Protein AF-A0A527FU67-F1 (afdb_monomer_lite)

Structure (mmCIF, N/CA/C/O backbone):
data_AF-A0A527FU67-F1
#
_entry.id   AF-A0A527FU67-F1
#
loop_
_atom_site.group_PDB
_atom_site.id
_atom_site.type_symbol
_atom_site.label_atom_id
_atom_site.label_alt_id
_atom_site.label_comp_id
_atom_site.label_asym_id
_atom_site.label_entity_id
_atom_site.label_seq_id
_atom_site.pdbx_PDB_ins_code
_atom_site.Cartn_x
_atom_site.Cartn_y
_atom_site.Cartn_z
_atom_site.occupancy
_atom_site.B_iso_or_equiv
_atom_site.auth_seq_id
_atom_site.auth_comp_id
_atom_site.auth_asym_id
_atom_site.auth_atom_id
_atom_site.pdbx_PDB_model_num
ATOM 1 N N . VAL A 1 1 ? -9.217 -1.217 20.366 1.00 67.69 1 VAL A N 1
ATOM 2 C CA . VAL A 1 1 ? -8.543 -1.128 21.678 1.00 67.69 1 VAL A CA 1
ATOM 3 C C . VAL A 1 1 ? -8.893 -2.405 22.421 1.00 67.69 1 VAL A C 1
ATOM 5 O O . VAL A 1 1 ? -10.058 -2.782 22.412 1.00 67.69 1 VAL A O 1
ATOM 8 N N . GLU A 1 2 ? -7.893 -3.143 22.897 1.00 84.44 2 GLU A N 1
ATOM 9 C CA . GLU A 1 2 ? -8.082 -4.332 23.737 1.00 84.44 2 GLU A CA 1
ATOM 10 C C . GLU A 1 2 ? -8.729 -3.933 25.081 1.00 84.44 2 GLU A C 1
ATOM 12 O O . GLU A 1 2 ? -8.869 -2.746 25.392 1.00 84.44 2 GLU A O 1
ATOM 17 N N . LYS A 1 3 ? -9.139 -4.915 25.895 1.00 88.81 3 LYS A N 1
ATOM 18 C CA . LYS A 1 3 ? -9.673 -4.637 27.240 1.00 88.81 3 LYS A CA 1
ATOM 19 C C . LYS A 1 3 ? -8.681 -3.781 28.047 1.00 88.81 3 LYS A C 1
ATOM 21 O O . LYS A 1 3 ? -7.466 -3.886 27.876 1.00 88.81 3 LYS A O 1
ATOM 26 N N . ASN A 1 4 ? -9.212 -2.949 28.943 1.00 90.44 4 ASN A N 1
ATOM 27 C CA . ASN A 1 4 ? -8.444 -2.060 29.827 1.00 90.44 4 ASN A CA 1
ATOM 28 C C . ASN A 1 4 ? -7.632 -0.981 29.088 1.00 90.44 4 ASN A C 1
ATOM 30 O O . ASN A 1 4 ? -6.547 -0.613 29.530 1.00 90.44 4 ASN A O 1
ATOM 34 N N . GLY A 1 5 ? -8.121 -0.497 27.941 1.00 93.56 5 GLY A N 1
ATOM 35 C CA . GLY A 1 5 ? -7.485 0.614 27.222 1.00 93.56 5 GLY A CA 1
ATOM 36 C C . GLY A 1 5 ? -6.168 0.252 26.527 1.00 93.56 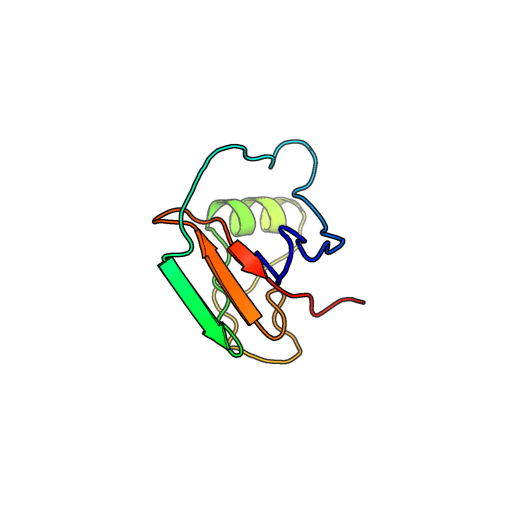5 GLY A C 1
ATOM 37 O O . GLY A 1 5 ? -5.450 1.139 26.073 1.00 93.56 5 GLY A O 1
ATOM 38 N N . LYS A 1 6 ? -5.830 -1.039 26.429 1.00 93.69 6 LYS A N 1
ATOM 39 C CA . LYS A 1 6 ? -4.576 -1.490 25.819 1.00 93.69 6 LYS A CA 1
ATOM 40 C C . LYS A 1 6 ? -4.671 -1.526 24.297 1.00 93.69 6 LYS A C 1
ATOM 42 O O . LYS A 1 6 ? -5.741 -1.698 23.714 1.00 93.69 6 LYS A O 1
ATOM 47 N N . ALA A 1 7 ? -3.536 -1.394 23.628 1.00 93.19 7 ALA A N 1
ATOM 48 C CA . ALA A 1 7 ? -3.438 -1.551 22.186 1.00 93.19 7 ALA A CA 1
ATOM 49 C C . ALA A 1 7 ? -2.275 -2.472 21.840 1.00 93.19 7 ALA A C 1
ATOM 51 O O . ALA A 1 7 ? -1.262 -2.521 22.538 1.00 93.19 7 ALA A O 1
ATOM 52 N N . ARG A 1 8 ? -2.429 -3.188 20.731 1.00 94.12 8 ARG A N 1
ATOM 53 C CA . ARG A 1 8 ? -1.369 -4.019 20.182 1.00 94.12 8 ARG A CA 1
ATOM 54 C C . ARG A 1 8 ? -0.428 -3.163 19.350 1.00 94.12 8 ARG A C 1
ATOM 56 O O . ARG A 1 8 ? -0.883 -2.361 18.536 1.00 94.12 8 ARG A O 1
ATOM 63 N N . ARG A 1 9 ? 0.873 -3.359 19.545 1.00 94.12 9 ARG A N 1
ATOM 64 C CA . ARG A 1 9 ? 1.926 -2.687 18.782 1.00 94.12 9 ARG A CA 1
ATOM 65 C C . ARG A 1 9 ? 2.527 -3.658 17.775 1.00 94.12 9 ARG A C 1
ATOM 67 O O . ARG A 1 9 ? 2.820 -4.797 18.125 1.00 94.12 9 ARG A O 1
ATOM 74 N N . TYR A 1 10 ? 2.749 -3.175 16.560 1.00 94.31 10 TYR A N 1
ATOM 75 C CA . TYR A 1 10 ? 3.409 -3.906 15.485 1.00 94.31 10 TYR A CA 1
ATOM 76 C C . TYR A 1 10 ? 4.578 -3.074 14.959 1.00 94.31 10 TYR A C 1
ATOM 78 O O . TYR A 1 10 ? 4.449 -1.856 14.834 1.00 94.31 10 TYR A O 1
ATOM 86 N N . GLY A 1 11 ? 5.708 -3.721 14.672 1.00 95.19 11 GLY A N 1
ATOM 87 C CA . GLY A 1 11 ? 6.774 -3.101 13.886 1.00 95.19 11 GLY A CA 1
ATOM 88 C C . GLY A 1 11 ? 6.340 -2.996 12.426 1.00 95.19 11 GLY A C 1
ATOM 89 O O . GLY A 1 11 ? 5.675 -3.899 11.920 1.00 95.19 11 GLY A O 1
ATOM 90 N N . VAL A 1 12 ? 6.686 -1.896 11.762 1.00 93.88 12 VAL A N 1
ATOM 91 C CA . VAL A 1 12 ? 6.351 -1.657 10.353 1.00 93.88 12 VAL A CA 1
ATOM 92 C C . VAL A 1 12 ? 7.542 -1.040 9.628 1.00 93.88 12 VAL A C 1
ATOM 94 O O . VAL A 1 12 ? 8.280 -0.249 10.215 1.00 93.88 12 VAL A O 1
ATOM 97 N N . GLY A 1 13 ? 7.712 -1.381 8.351 1.00 92.44 13 GLY A N 1
ATOM 98 C CA . GLY A 1 13 ? 8.572 -0.632 7.439 1.00 92.44 13 GLY A CA 1
ATOM 99 C C . GLY A 1 13 ? 7.798 0.537 6.832 1.00 92.44 13 GLY A C 1
ATOM 100 O O . GLY A 1 13 ? 6.651 0.369 6.416 1.00 92.44 13 GLY A O 1
ATOM 101 N N . THR A 1 14 ? 8.405 1.721 6.783 1.00 92.31 14 THR A N 1
ATOM 102 C CA . THR A 1 14 ? 7.825 2.905 6.131 1.00 92.31 14 THR A CA 1
ATOM 103 C C . THR A 1 14 ? 8.437 3.135 4.751 1.00 92.31 14 THR A C 1
ATOM 105 O O . THR A 1 14 ? 9.432 2.509 4.379 1.00 92.31 14 THR A O 1
ATOM 108 N N . GLY A 1 15 ? 7.824 4.028 3.968 1.00 86.62 15 GLY A N 1
ATOM 109 C CA . GLY A 1 15 ? 8.362 4.444 2.674 1.00 86.62 15 GLY A CA 1
ATOM 110 C C . GLY A 1 15 ? 9.810 4.935 2.780 1.00 86.62 15 GLY A C 1
ATOM 111 O O . GLY A 1 15 ? 10.238 5.437 3.819 1.00 86.62 15 GLY A O 1
ATOM 112 N N . LYS A 1 16 ? 10.568 4.774 1.688 1.00 88.00 16 LYS A N 1
ATOM 113 C CA . LYS A 1 16 ? 11.928 5.323 1.567 1.00 88.00 16 LYS A CA 1
ATOM 114 C C . LYS A 1 16 ? 11.893 6.855 1.658 1.00 88.00 16 LYS A C 1
ATOM 116 O O . LYS A 1 16 ? 10.864 7.427 1.295 1.00 88.00 16 LYS A O 1
ATOM 121 N N . PRO A 1 17 ? 13.015 7.504 2.018 1.00 90.12 17 PRO A N 1
ATOM 122 C CA . PRO A 1 17 ? 13.113 8.955 1.970 1.00 90.12 17 PRO A CA 1
ATOM 123 C C . PRO A 1 17 ? 12.609 9.541 0.642 1.00 90.12 17 PRO A C 1
ATOM 125 O O . PRO A 1 17 ? 12.976 9.044 -0.429 1.00 90.12 17 PRO A O 1
ATOM 128 N N . GLY A 1 18 ? 11.743 10.552 0.709 1.00 88.00 18 GLY A N 1
ATOM 129 C CA . GLY A 1 18 ? 11.059 11.167 -0.437 1.00 88.00 18 GLY A CA 1
ATOM 130 C C . GLY A 1 18 ? 9.760 10.477 -0.888 1.00 88.00 18 GLY A C 1
ATOM 131 O O . GLY A 1 18 ? 9.181 10.878 -1.897 1.00 88.00 18 GLY A O 1
ATOM 132 N N . PHE A 1 19 ? 9.309 9.433 -0.187 1.00 87.06 19 PHE A N 1
ATOM 133 C CA . PHE A 1 19 ? 8.026 8.740 -0.404 1.00 87.06 19 PHE A CA 1
ATOM 134 C C . PHE A 1 19 ? 7.200 8.659 0.887 1.00 87.06 19 PHE A C 1
ATOM 136 O O . PHE A 1 19 ? 6.384 7.750 1.063 1.00 87.06 19 PHE A O 1
ATOM 143 N N . GLU A 1 20 ? 7.451 9.571 1.820 1.00 89.19 20 GLU A N 1
ATOM 144 C CA . GLU A 1 20 ? 6.730 9.666 3.076 1.00 89.19 20 GLU A CA 1
ATOM 145 C C . GLU A 1 20 ? 5.324 10.220 2.870 1.00 89.19 20 GLU A C 1
ATOM 147 O O . GLU A 1 20 ? 5.039 11.009 1.969 1.00 89.19 20 GLU A O 1
ATOM 152 N N . TRP A 1 21 ? 4.439 9.820 3.772 1.00 88.69 21 TRP A N 1
ATOM 153 C CA . TRP A 1 21 ? 3.084 10.325 3.839 1.00 88.69 21 TRP A CA 1
ATOM 154 C C . TRP A 1 21 ? 2.656 10.447 5.296 1.00 88.69 21 TRP A C 1
ATOM 156 O O . TRP A 1 21 ? 3.030 9.624 6.134 1.00 88.69 21 TRP A O 1
ATOM 166 N N . SER A 1 22 ? 1.853 11.465 5.589 1.00 90.62 22 SER A N 1
ATOM 167 C CA . SER A 1 22 ? 1.225 11.669 6.888 1.00 90.62 22 SER A CA 1
ATOM 168 C C . SER A 1 22 ? -0.231 12.100 6.711 1.00 90.62 22 SER A C 1
ATOM 170 O O . SER A 1 22 ? -0.607 12.717 5.714 1.00 90.62 22 SER A O 1
ATOM 172 N N . GLY A 1 23 ? -1.072 11.742 7.679 1.00 91.69 23 GLY A N 1
ATOM 173 C CA . GLY A 1 23 ? -2.494 12.060 7.661 1.00 91.69 23 GLY A CA 1
ATOM 174 C C . GLY A 1 23 ? -3.317 11.094 8.504 1.00 91.69 23 GLY A C 1
ATOM 175 O O . GLY A 1 23 ? -2.794 10.156 9.105 1.00 91.69 23 GLY A O 1
ATOM 176 N N . THR A 1 24 ? -4.629 11.322 8.540 1.00 94.94 24 THR A N 1
ATOM 177 C CA . THR A 1 24 ? -5.591 10.465 9.245 1.00 94.94 24 THR A CA 1
ATOM 178 C C . THR A 1 24 ? -6.600 9.910 8.251 1.00 94.94 24 THR A C 1
ATOM 180 O O . THR A 1 24 ? -7.311 10.670 7.600 1.00 94.94 24 THR A O 1
ATOM 183 N N . HIS A 1 25 ? -6.690 8.582 8.149 1.00 95.88 25 HIS A N 1
ATOM 184 C CA . HIS A 1 25 ? -7.649 7.900 7.278 1.00 95.88 25 HIS A CA 1
ATOM 185 C C . HIS A 1 25 ? -8.287 6.697 7.964 1.00 95.88 25 HIS A C 1
ATOM 187 O O . HIS A 1 25 ? -7.720 6.088 8.871 1.00 95.88 25 HIS A O 1
ATOM 193 N N . LYS A 1 26 ? -9.475 6.328 7.479 1.00 96.88 26 LYS A N 1
ATOM 194 C CA . LYS A 1 26 ? -10.156 5.088 7.853 1.00 96.88 26 LYS A CA 1
ATOM 195 C C . LYS A 1 26 ? -9.695 3.941 6.957 1.00 96.88 26 LYS A C 1
ATOM 197 O O . LYS A 1 26 ? -9.444 4.143 5.770 1.00 96.88 26 LYS A O 1
ATOM 202 N N . ILE A 1 27 ? -9.665 2.731 7.512 1.00 97.19 27 ILE A N 1
ATOM 203 C CA . ILE A 1 27 ? -9.566 1.512 6.706 1.00 97.19 27 ILE A CA 1
ATOM 204 C C . ILE A 1 27 ? -10.892 1.341 5.968 1.00 97.19 27 ILE A C 1
ATOM 206 O O . ILE A 1 27 ? -11.931 1.182 6.606 1.00 97.19 27 ILE A O 1
ATOM 210 N N . THR A 1 28 ? -10.854 1.378 4.641 1.00 97.81 28 THR A N 1
ATOM 211 C CA . THR A 1 28 ? -12.042 1.266 3.777 1.00 97.81 28 THR A CA 1
ATOM 212 C C . THR A 1 28 ? -12.198 -0.121 3.175 1.00 97.81 28 THR A C 1
ATOM 214 O O . THR A 1 28 ? -13.312 -0.526 2.861 1.00 97.81 28 THR A O 1
ATOM 217 N N . ASN A 1 29 ? -11.103 -0.870 3.039 1.00 97.56 29 ASN A N 1
ATOM 218 C CA . ASN A 1 29 ? -11.127 -2.230 2.517 1.00 97.56 29 ASN A CA 1
ATOM 219 C C . ASN A 1 29 ? -10.069 -3.107 3.194 1.00 97.56 29 ASN A C 1
ATOM 221 O O . ASN A 1 29 ? -9.012 -2.623 3.608 1.00 97.56 29 ASN A O 1
ATOM 225 N N . LYS A 1 30 ? -10.350 -4.407 3.275 1.00 98.06 30 LYS A N 1
ATOM 226 C CA . LYS A 1 30 ? -9.444 -5.445 3.768 1.00 98.06 30 LYS A CA 1
ATOM 227 C C . LYS A 1 30 ? -9.447 -6.588 2.766 1.00 98.06 30 LYS A C 1
ATOM 229 O O . LYS A 1 30 ? -10.517 -7.059 2.394 1.00 98.06 30 LYS A O 1
ATOM 234 N N . ARG A 1 31 ? -8.270 -7.034 2.332 1.00 97.94 31 ARG A N 1
ATOM 235 C CA . ARG A 1 31 ? -8.150 -8.130 1.365 1.00 97.94 31 ARG A CA 1
ATOM 236 C C . ARG A 1 31 ? -7.184 -9.202 1.825 1.00 97.94 31 ARG A C 1
ATOM 238 O O . ARG A 1 31 ? -6.125 -8.909 2.386 1.00 97.94 31 ARG A O 1
ATOM 245 N N . GLU A 1 32 ? -7.568 -10.434 1.527 1.00 98.12 32 GLU A N 1
ATOM 246 C CA . GLU A 1 32 ? -6.704 -11.604 1.570 1.00 98.12 32 GLU A CA 1
ATOM 247 C C . GLU A 1 32 ? -6.057 -11.807 0.210 1.00 98.12 32 GLU A C 1
ATOM 249 O O . GLU A 1 32 ? -6.735 -11.632 -0.798 1.00 98.12 32 GLU A O 1
ATOM 254 N N . TRP A 1 33 ? -4.754 -12.110 0.204 1.00 97.62 33 TRP A N 1
ATOM 255 C CA . TRP A 1 33 ? -3.942 -12.296 -1.001 1.00 97.62 33 TRP A CA 1
ATOM 256 C C . TRP A 1 33 ? -4.260 -11.255 -2.089 1.00 97.62 33 TRP A C 1
ATOM 258 O O . TRP A 1 33 ? -4.787 -11.596 -3.145 1.00 97.62 33 TRP A O 1
ATOM 268 N N . PRO A 1 34 ? -4.020 -9.958 -1.817 1.00 98.00 34 PRO A N 1
ATOM 269 C CA . PRO A 1 34 ? -4.416 -8.896 -2.729 1.00 98.00 34 PRO A CA 1
ATOM 270 C C . PRO A 1 34 ? -3.595 -8.922 -4.021 1.00 98.00 34 PRO A C 1
ATOM 272 O O . PRO A 1 34 ? -2.374 -9.062 -3.993 1.00 98.00 34 PRO A O 1
ATOM 275 N N . ASP A 1 35 ? -4.254 -8.656 -5.145 1.00 97.38 35 ASP A N 1
ATOM 276 C CA . ASP A 1 35 ? -3.569 -8.326 -6.393 1.00 97.38 35 ASP A CA 1
ATOM 277 C C . ASP A 1 35 ? -2.733 -7.052 -6.246 1.00 97.38 35 ASP A C 1
ATOM 279 O O . ASP A 1 35 ? -3.125 -6.086 -5.578 1.00 97.38 35 ASP A O 1
ATOM 283 N N . TRP A 1 36 ? -1.597 -7.023 -6.935 1.00 96.88 36 TRP A N 1
ATOM 284 C CA . TRP A 1 36 ? -0.719 -5.869 -6.994 1.00 96.88 36 TRP A CA 1
ATOM 285 C C . TRP A 1 36 ? -0.699 -5.255 -8.391 1.00 96.88 36 TRP A C 1
ATOM 287 O O . TRP A 1 36 ? -0.503 -5.926 -9.402 1.00 96.88 36 TRP A O 1
ATOM 297 N N . ARG A 1 37 ? -0.895 -3.937 -8.429 1.00 96.50 37 ARG A N 1
ATOM 298 C CA . ARG A 1 37 ? -0.754 -3.094 -9.617 1.00 96.50 37 ARG A CA 1
ATOM 299 C C . ARG A 1 37 ? 0.155 -1.926 -9.233 1.00 96.50 37 ARG A C 1
ATOM 301 O O . ARG A 1 37 ? -0.284 -1.077 -8.450 1.00 96.50 37 ARG A O 1
ATOM 308 N N . PRO A 1 38 ? 1.426 -1.895 -9.670 1.00 94.50 38 PRO A N 1
ATOM 309 C CA . PRO A 1 38 ? 2.313 -0.791 -9.331 1.00 94.50 38 PRO A CA 1
ATOM 310 C C . PRO A 1 38 ? 1.795 0.526 -9.930 1.00 94.50 38 PRO A C 1
ATOM 312 O O . PRO A 1 38 ? 1.353 0.536 -11.081 1.00 94.50 38 PRO A O 1
ATOM 315 N N . PRO A 1 39 ? 1.881 1.654 -9.199 1.00 93.00 39 PRO A N 1
ATOM 316 C CA . PRO A 1 39 ? 1.558 2.964 -9.754 1.00 93.00 39 PRO A CA 1
ATOM 317 C C . PRO A 1 39 ? 2.415 3.285 -10.983 1.00 93.00 39 PRO A C 1
ATOM 319 O O . PRO A 1 39 ? 3.600 2.943 -11.035 1.00 93.00 39 PRO A O 1
ATOM 322 N N . ALA A 1 40 ? 1.862 4.020 -11.950 1.00 94.12 40 ALA A N 1
ATOM 323 C CA . ALA A 1 40 ? 2.569 4.353 -13.191 1.00 94.12 40 ALA A CA 1
ATOM 324 C C . ALA A 1 40 ? 3.906 5.080 -12.943 1.00 94.12 40 ALA A C 1
ATOM 326 O O . ALA A 1 40 ? 4.899 4.823 -13.625 1.00 94.12 40 ALA A O 1
ATOM 327 N N . GLN A 1 41 ? 3.964 5.951 -11.930 1.00 93.19 41 GLN A N 1
ATOM 328 C CA . GLN A 1 41 ? 5.198 6.636 -11.533 1.00 93.19 41 GLN A CA 1
ATOM 329 C C . GLN A 1 41 ? 6.261 5.661 -11.004 1.00 93.19 41 GLN A C 1
ATOM 331 O O . GLN A 1 41 ? 7.446 5.835 -11.286 1.00 93.19 41 GLN A O 1
ATOM 336 N N . MET A 1 42 ? 5.851 4.613 -10.281 1.00 93.94 42 MET A N 1
ATOM 337 C CA . MET A 1 42 ? 6.756 3.562 -9.813 1.00 93.94 42 MET A CA 1
ATOM 338 C C . MET A 1 42 ? 7.350 2.799 -10.998 1.00 93.94 42 MET A C 1
ATOM 340 O O . MET A 1 42 ? 8.566 2.644 -11.054 1.00 93.94 42 MET A O 1
ATOM 344 N N . ILE A 1 43 ? 6.519 2.400 -11.967 1.00 96.38 43 ILE A N 1
ATOM 345 C CA . ILE A 1 43 ? 6.970 1.712 -13.188 1.00 96.38 43 ILE A CA 1
ATOM 346 C C . ILE A 1 43 ? 8.015 2.562 -13.922 1.00 96.38 43 ILE A C 1
ATOM 348 O O . ILE A 1 43 ? 9.113 2.080 -14.193 1.00 96.38 43 ILE A O 1
ATOM 352 N N . LYS A 1 44 ? 7.718 3.845 -14.175 1.00 96.69 44 LYS A N 1
ATOM 353 C CA . LYS A 1 44 ? 8.648 4.772 -14.845 1.00 96.69 44 LYS A CA 1
ATOM 354 C C . LYS A 1 44 ? 9.975 4.906 -14.091 1.00 96.69 44 LYS A C 1
ATOM 356 O O . LYS A 1 44 ? 11.041 4.840 -14.698 1.00 96.69 44 LYS A O 1
ATOM 361 N N . ARG A 1 45 ? 9.920 5.071 -12.765 1.00 95.38 45 ARG A N 1
ATOM 362 C CA . ARG A 1 45 ? 11.107 5.232 -11.911 1.00 95.38 45 ARG A CA 1
ATOM 363 C C . ARG A 1 45 ? 11.994 3.988 -11.899 1.00 95.38 45 ARG A C 1
ATOM 365 O O . ARG A 1 45 ? 13.213 4.123 -11.877 1.00 95.38 45 ARG A O 1
ATOM 372 N N . GLU A 1 46 ? 11.408 2.796 -11.841 1.00 96.25 46 GLU A N 1
ATOM 373 C CA . GLU A 1 46 ? 12.180 1.550 -11.858 1.00 96.25 46 GLU A CA 1
ATOM 374 C C . GLU A 1 46 ? 12.754 1.268 -13.253 1.00 96.25 46 GLU A C 1
ATOM 376 O O . GLU A 1 46 ? 13.929 0.911 -13.351 1.00 96.25 46 GLU A O 1
ATOM 381 N N . ALA A 1 47 ? 12.000 1.549 -14.322 1.00 97.56 47 ALA A N 1
ATOM 382 C CA . ALA A 1 47 ? 12.481 1.415 -15.698 1.00 97.56 47 ALA A CA 1
ATOM 383 C C . ALA A 1 47 ? 13.690 2.324 -15.973 1.00 97.56 47 ALA A C 1
ATOM 385 O O . ALA A 1 47 ? 14.677 1.876 -16.549 1.00 97.56 47 ALA A O 1
ATOM 386 N N . ALA A 1 48 ? 13.677 3.562 -15.461 1.00 97.56 48 ALA A N 1
ATOM 387 C CA . ALA A 1 48 ? 14.825 4.474 -15.526 1.00 97.56 48 ALA A CA 1
ATOM 388 C C . ALA A 1 48 ? 16.085 3.943 -14.807 1.00 97.56 48 ALA A C 1
ATOM 390 O O . ALA A 1 48 ? 17.182 4.442 -15.034 1.00 97.56 48 ALA A O 1
ATOM 391 N N . LYS A 1 49 ? 15.943 2.926 -13.946 1.00 97.38 49 LYS A N 1
ATOM 392 C CA . LYS A 1 49 ? 17.040 2.225 -13.256 1.00 97.38 49 LYS A CA 1
ATOM 393 C C . LYS A 1 49 ? 17.367 0.868 -13.893 1.00 97.38 49 LYS A C 1
ATOM 395 O O . LYS A 1 49 ? 18.059 0.067 -13.270 1.00 97.38 49 LYS A O 1
ATOM 400 N N . GLY A 1 50 ? 16.822 0.574 -15.074 1.00 97.75 50 GLY A N 1
ATOM 401 C CA . GLY A 1 50 ? 16.987 -0.709 -15.760 1.00 97.75 50 GLY A CA 1
ATOM 402 C C . GLY A 1 50 ? 16.180 -1.865 -15.158 1.00 97.75 50 GLY A C 1
ATOM 403 O O . GLY A 1 50 ? 16.447 -3.018 -15.485 1.00 97.75 50 GLY A O 1
ATOM 404 N N . ARG A 1 51 ? 15.206 -1.593 -14.276 1.00 96.62 51 ARG A N 1
ATOM 405 C CA . ARG A 1 51 ? 14.329 -2.612 -13.678 1.00 96.62 51 ARG A CA 1
ATOM 406 C C . ARG A 1 51 ? 12.916 -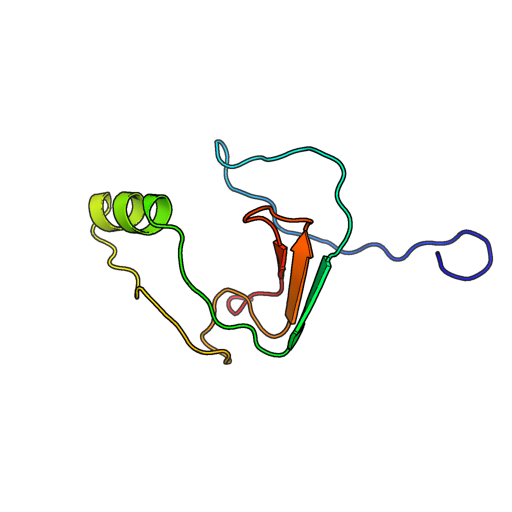2.513 -14.237 1.00 96.62 51 ARG A C 1
ATOM 408 O O . ARG A 1 51 ? 12.227 -1.519 -14.030 1.00 96.62 51 ARG A O 1
ATOM 415 N N . TYR A 1 52 ? 12.451 -3.574 -14.882 1.00 96.25 52 TYR A N 1
ATOM 416 C CA . TYR A 1 52 ? 11.119 -3.620 -15.479 1.00 96.25 52 TYR A CA 1
ATOM 417 C C . TYR A 1 52 ? 10.147 -4.341 -14.548 1.00 96.25 52 TYR A C 1
ATOM 419 O O . TYR A 1 52 ? 10.306 -5.525 -14.264 1.00 96.25 52 TYR A O 1
ATOM 427 N N . LEU A 1 53 ? 9.156 -3.605 -14.045 1.00 95.94 53 LEU A N 1
ATOM 428 C CA . LEU A 1 53 ? 8.104 -4.163 -13.199 1.00 95.94 53 LEU A CA 1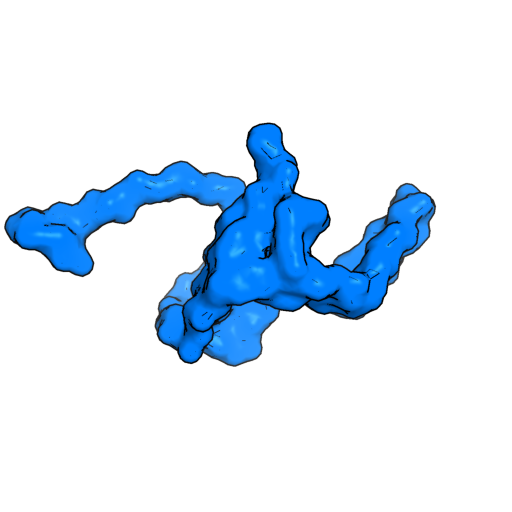
ATOM 429 C C . LEU A 1 53 ? 6.948 -4.704 -14.052 1.00 95.94 53 LEU A C 1
ATOM 431 O O . LEU A 1 53 ? 6.617 -4.089 -15.070 1.00 95.94 53 LEU A O 1
ATOM 435 N N . PRO A 1 54 ? 6.273 -5.785 -13.621 1.00 95.38 54 PRO A N 1
ATOM 436 C CA . PRO A 1 54 ? 5.014 -6.189 -14.230 1.00 95.38 54 PRO A CA 1
ATOM 437 C C . PRO A 1 54 ? 3.939 -5.124 -13.978 1.00 95.38 54 PRO A C 1
ATOM 439 O O . PRO A 1 54 ? 3.932 -4.454 -12.947 1.00 95.38 54 PRO A O 1
ATOM 442 N N . THR A 1 55 ? 2.988 -4.980 -14.898 1.00 96.12 55 THR A N 1
ATOM 443 C CA . THR A 1 55 ? 1.840 -4.067 -14.730 1.00 96.12 55 THR A CA 1
ATOM 444 C C . THR A 1 55 ? 0.754 -4.647 -13.819 1.00 96.12 55 THR A C 1
ATOM 446 O O . THR A 1 55 ? -0.116 -3.922 -13.331 1.00 96.12 55 THR A O 1
ATOM 449 N N . TYR A 1 56 ? 0.807 -5.956 -13.583 1.00 97.12 56 TYR A N 1
ATOM 450 C CA . TYR A 1 56 ? -0.118 -6.707 -12.754 1.00 97.12 56 TYR A CA 1
ATOM 451 C C . TYR A 1 56 ? 0.575 -7.943 -12.190 1.00 97.12 56 TYR A C 1
ATOM 453 O O . TYR A 1 56 ? 1.307 -8.628 -12.903 1.00 97.12 56 TYR A O 1
ATOM 461 N N . LEU A 1 57 ? 0.294 -8.245 -10.929 1.00 97.12 57 LEU A N 1
ATOM 462 C CA . LEU A 1 57 ? 0.643 -9.506 -10.301 1.00 97.12 57 LEU A CA 1
ATOM 463 C C . LEU A 1 57 ? -0.549 -9.978 -9.470 1.00 97.12 57 LEU A C 1
ATOM 465 O O . LEU A 1 57 ? -1.064 -9.226 -8.639 1.00 97.12 57 LEU A O 1
ATOM 469 N N . ALA A 1 58 ? -0.987 -11.211 -9.708 1.00 97.69 58 ALA A N 1
ATOM 470 C CA . ALA A 1 58 ? -2.054 -11.821 -8.926 1.00 97.69 58 ALA A CA 1
ATOM 471 C C . ALA A 1 58 ? -1.634 -11.991 -7.454 1.00 97.69 58 ALA A C 1
ATOM 473 O O . ALA A 1 58 ? -0.444 -12.008 -7.117 1.00 97.69 58 ALA A O 1
ATOM 474 N N . GLY A 1 59 ? -2.610 -12.108 -6.559 1.00 97.69 59 GLY A N 1
ATOM 475 C CA . GLY A 1 59 ? -2.367 -12.522 -5.178 1.00 97.69 59 GLY A CA 1
ATOM 476 C C . GLY A 1 59 ? -1.603 -13.851 -5.093 1.00 97.69 59 GLY A C 1
ATOM 477 O O . GLY A 1 59 ? -1.940 -14.811 -5.780 1.00 97.69 59 GLY A O 1
ATOM 478 N N . GLY A 1 60 ? -0.575 -13.918 -4.243 1.00 95.88 60 GLY A N 1
ATOM 479 C CA . GLY A 1 60 ? 0.234 -15.126 -4.062 1.00 95.88 60 GLY A CA 1
ATOM 480 C C . GLY A 1 60 ? 1.538 -14.863 -3.313 1.00 95.88 60 GLY A C 1
ATOM 481 O O . GLY A 1 60 ? 1.825 -13.723 -2.948 1.00 95.88 60 GLY A O 1
ATOM 482 N N . ALA A 1 61 ? 2.326 -15.918 -3.088 1.00 94.31 61 ALA A N 1
ATOM 483 C CA . ALA A 1 61 ? 3.567 -15.856 -2.307 1.00 94.31 61 ALA A CA 1
ATOM 484 C C . ALA A 1 61 ? 4.591 -14.855 -2.872 1.00 94.31 61 ALA A C 1
ATOM 486 O O . ALA A 1 61 ? 5.244 -14.157 -2.108 1.00 94.31 61 ALA A O 1
ATOM 487 N N . GLU A 1 62 ? 4.656 -14.713 -4.197 1.00 93.81 62 GLU A N 1
ATOM 488 C CA . GLU A 1 62 ? 5.571 -13.787 -4.882 1.00 93.81 62 GLU A CA 1
ATOM 489 C C . GLU A 1 62 ? 5.090 -12.327 -4.884 1.00 93.81 62 GLU A C 1
ATOM 491 O O . GLU A 1 62 ? 5.776 -11.434 -5.384 1.00 93.81 62 GLU A O 1
ATOM 496 N N . ASN A 1 63 ? 3.895 -12.054 -4.359 1.00 95.69 63 ASN A N 1
ATOM 497 C CA . ASN A 1 63 ? 3.315 -10.723 -4.406 1.00 95.69 63 ASN A CA 1
ATOM 498 C C . ASN A 1 63 ? 3.956 -9.808 -3.347 1.00 95.69 63 ASN A C 1
ATOM 500 O O . ASN A 1 63 ? 3.930 -10.146 -2.162 1.00 95.69 63 ASN A O 1
ATOM 504 N N . PRO A 1 64 ? 4.453 -8.609 -3.714 1.00 95.44 64 PRO A N 1
ATOM 505 C CA . PRO A 1 64 ? 5.100 -7.700 -2.766 1.00 95.44 64 PRO A CA 1
ATOM 506 C C . PRO A 1 64 ? 4.151 -7.147 -1.692 1.00 95.44 64 PRO A C 1
ATOM 508 O O . PRO A 1 64 ? 4.598 -6.535 -0.725 1.00 95.44 64 PRO A O 1
ATOM 511 N N . LEU A 1 65 ? 2.837 -7.349 -1.838 1.00 96.69 65 LEU A N 1
ATOM 512 C CA . LEU A 1 65 ? 1.849 -7.038 -0.807 1.00 96.69 65 LEU A CA 1
ATOM 513 C C . LEU A 1 65 ? 1.719 -8.128 0.267 1.00 96.69 65 LEU A C 1
ATOM 515 O O . LEU A 1 65 ? 1.083 -7.899 1.297 1.00 96.69 65 LEU A O 1
ATOM 519 N N . GLY A 1 66 ? 2.317 -9.301 0.051 1.00 96.75 66 GLY A N 1
ATOM 520 C CA . GLY A 1 66 ? 2.216 -10.452 0.937 1.00 96.75 66 GLY A CA 1
ATOM 521 C C . GLY A 1 66 ? 0.778 -10.957 1.10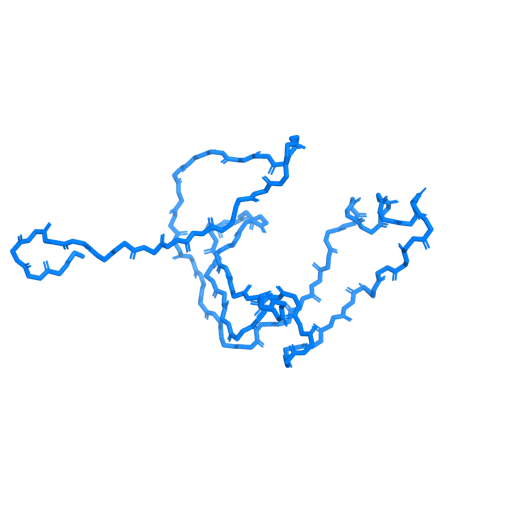4 1.00 96.75 66 GLY A C 1
ATOM 522 O O . GLY A 1 66 ? -0.089 -10.778 0.248 1.00 96.75 66 GLY A O 1
ATOM 523 N N . ALA A 1 67 ? 0.508 -11.596 2.244 1.00 97.25 67 ALA A N 1
ATOM 524 C CA . ALA A 1 67 ? -0.747 -12.314 2.462 1.00 97.25 67 ALA A CA 1
ATOM 525 C C . ALA A 1 67 ? -1.980 -11.421 2.692 1.00 97.25 67 ALA A C 1
ATOM 527 O O . ALA A 1 67 ? -3.106 -11.892 2.517 1.00 97.25 67 ALA A O 1
ATOM 528 N N . ARG A 1 68 ? -1.826 -10.170 3.145 1.00 97.69 68 ARG A N 1
ATOM 529 C CA . ARG A 1 68 ? -2.946 -9.302 3.559 1.00 97.69 68 ARG A CA 1
ATOM 530 C C . ARG A 1 68 ? -2.666 -7.835 3.240 1.00 97.69 68 ARG A C 1
ATOM 532 O O . ARG A 1 68 ? -1.527 -7.395 3.354 1.00 97.69 68 ARG A O 1
ATOM 539 N N . ALA A 1 69 ? -3.719 -7.071 2.935 1.00 98.00 69 ALA A N 1
ATOM 540 C CA . ALA A 1 69 ? -3.656 -5.609 2.858 1.00 98.00 69 ALA A CA 1
ATOM 541 C C . ALA A 1 69 ? -4.897 -4.917 3.447 1.00 98.00 69 ALA A C 1
ATOM 543 O O . ALA A 1 69 ? -6.029 -5.384 3.296 1.00 98.00 69 ALA A O 1
ATOM 544 N N . LEU A 1 70 ? -4.666 -3.767 4.084 1.00 98.12 70 LEU A N 1
ATOM 545 C CA . 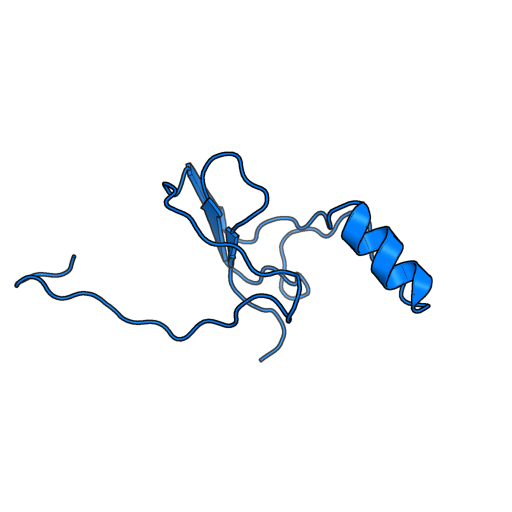LEU A 1 70 ? -5.657 -2.827 4.606 1.00 98.12 70 LEU A CA 1
ATOM 546 C C . LEU A 1 70 ? -5.524 -1.508 3.836 1.00 98.12 70 LEU A C 1
ATOM 548 O O . LEU A 1 70 ? -4.466 -0.882 3.872 1.00 98.12 70 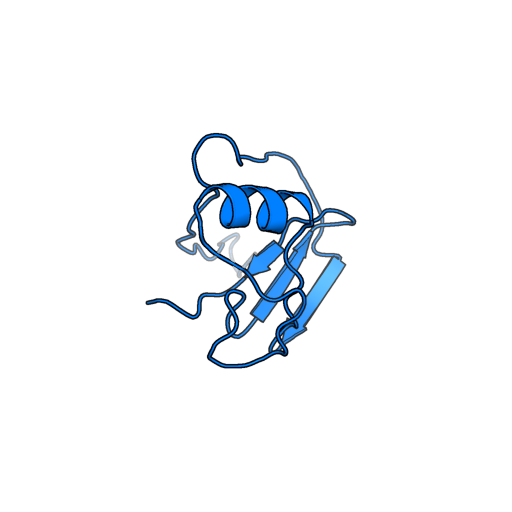LEU A O 1
ATOM 552 N N . TYR A 1 71 ? -6.583 -1.083 3.154 1.00 96.88 71 TYR A N 1
ATOM 553 C CA . TYR A 1 71 ? -6.570 0.093 2.277 1.00 96.88 71 TYR A CA 1
ATOM 554 C C . TYR A 1 71 ? -7.055 1.337 3.019 1.00 96.88 71 TYR A C 1
ATOM 556 O O . TYR A 1 71 ? -8.035 1.267 3.766 1.00 96.88 71 TYR A O 1
ATOM 564 N N . LEU A 1 72 ? -6.364 2.462 2.820 1.00 96.25 72 LEU A N 1
ATOM 565 C CA . LEU A 1 72 ? -6.599 3.700 3.561 1.00 96.25 72 LEU A CA 1
ATOM 566 C C . LEU A 1 72 ? -7.426 4.685 2.729 1.00 96.25 72 LEU A C 1
ATOM 568 O O . LEU A 1 72 ? -6.923 5.308 1.793 1.00 96.25 72 LEU A O 1
ATOM 572 N N . GLY A 1 73 ? -8.695 4.870 3.095 1.00 93.62 73 GLY A N 1
ATOM 573 C CA . GLY A 1 73 ? -9.578 5.826 2.429 1.00 93.62 73 GLY A CA 1
ATOM 574 C C . GLY A 1 73 ? -9.729 5.546 0.931 1.00 93.62 73 GLY A C 1
ATOM 575 O O . GLY A 1 73 ? -9.957 4.412 0.514 1.00 93.62 73 GLY A O 1
ATOM 576 N N . THR A 1 74 ? -9.589 6.607 0.143 1.00 91.62 74 THR A N 1
ATOM 577 C CA . THR A 1 74 ? -9.515 6.600 -1.325 1.00 91.62 74 THR A CA 1
ATOM 578 C C . THR A 1 74 ? -8.080 6.825 -1.825 1.00 91.62 74 THR A C 1
ATOM 580 O O . THR A 1 74 ? -7.877 7.213 -2.971 1.00 91.62 74 THR A O 1
ATOM 583 N N . THR A 1 75 ? -7.079 6.634 -0.957 1.00 90.88 75 THR A N 1
ATOM 584 C CA . THR A 1 75 ? -5.665 6.880 -1.277 1.00 90.88 75 THR A CA 1
ATOM 585 C C . THR A 1 75 ? -5.010 5.666 -1.942 1.00 90.88 75 THR A C 1
ATOM 587 O O . THR A 1 75 ? -5.549 4.560 -1.926 1.00 90.88 75 THR A O 1
ATOM 590 N N . GLU A 1 76 ? -3.797 5.848 -2.470 1.00 89.00 76 GLU A N 1
ATOM 591 C CA . GLU A 1 76 ? -2.959 4.733 -2.936 1.00 89.00 76 GLU A CA 1
ATOM 592 C C . GLU A 1 76 ? -2.276 3.963 -1.785 1.00 89.00 76 GLU A C 1
ATOM 594 O O . GLU A 1 76 ? -1.700 2.887 -2.002 1.00 89.00 76 GLU A O 1
ATOM 599 N N . TYR A 1 77 ? -2.345 4.490 -0.556 1.00 92.56 77 TYR A N 1
ATOM 600 C CA . TYR A 1 77 ? -1.670 3.944 0.614 1.00 92.56 77 TYR A CA 1
ATOM 601 C C . TYR A 1 77 ? -2.431 2.774 1.237 1.00 92.56 77 TYR A C 1
ATOM 603 O O . TYR A 1 77 ? -3.664 2.703 1.268 1.00 92.56 77 TYR A O 1
ATOM 611 N N . ARG A 1 78 ? -1.653 1.831 1.767 1.00 95.19 78 ARG A N 1
ATOM 612 C CA . ARG A 1 78 ? -2.141 0.599 2.382 1.00 95.19 78 ARG A CA 1
ATOM 613 C C . ARG A 1 78 ? -1.128 0.068 3.388 1.00 95.19 78 ARG A C 1
ATOM 615 O O . ARG A 1 78 ? 0.073 0.219 3.189 1.00 95.19 78 ARG A O 1
ATOM 622 N N . ILE A 1 79 ? -1.619 -0.591 4.431 1.00 96.56 79 ILE A N 1
ATOM 623 C CA . ILE A 1 79 ? -0.806 -1.419 5.332 1.00 96.56 79 ILE A CA 1
ATOM 624 C C . ILE A 1 79 ? -0.855 -2.836 4.770 1.00 96.56 79 ILE A C 1
ATOM 626 O O . ILE A 1 79 ? -1.952 -3.351 4.557 1.00 96.56 79 ILE A O 1
ATOM 630 N N . HIS A 1 80 ? 0.287 -3.461 4.501 1.00 96.75 80 HIS A N 1
ATOM 631 C CA . HIS A 1 80 ? 0.338 -4.776 3.864 1.00 96.75 80 HIS A CA 1
ATOM 632 C C . HIS A 1 80 ? 1.454 -5.657 4.441 1.00 96.75 80 HIS A C 1
ATOM 634 O O . HIS A 1 80 ? 2.244 -5.198 5.264 1.00 96.75 80 HIS A O 1
ATOM 640 N N . GLY A 1 81 ? 1.474 -6.933 4.053 1.00 96.25 81 GLY A N 1
ATOM 641 C CA . GLY A 1 81 ? 2.549 -7.864 4.402 1.00 96.25 81 GLY A CA 1
ATOM 642 C C . GLY A 1 81 ? 3.799 -7.662 3.542 1.00 96.25 81 GLY A C 1
ATOM 643 O O . GLY A 1 81 ? 3.952 -6.656 2.867 1.00 96.25 81 GLY A O 1
ATOM 644 N N . THR A 1 82 ? 4.697 -8.634 3.521 1.00 93.75 82 THR A N 1
ATOM 645 C CA . THR A 1 82 ? 5.854 -8.655 2.614 1.00 93.75 82 THR A CA 1
ATOM 646 C C . THR A 1 82 ? 6.068 -10.087 2.139 1.00 93.75 82 THR A C 1
ATOM 648 O O . THR A 1 82 ? 5.718 -11.023 2.861 1.00 93.75 82 THR A O 1
ATOM 651 N N . ASN A 1 83 ? 6.598 -10.263 0.930 1.00 91.06 83 ASN A N 1
ATOM 652 C CA . ASN A 1 83 ? 7.117 -11.546 0.446 1.00 91.06 83 ASN A CA 1
ATOM 653 C C . ASN A 1 83 ? 8.622 -11.715 0.711 1.00 91.06 83 ASN A C 1
ATOM 655 O O . ASN A 1 83 ? 9.172 -12.782 0.466 1.00 91.06 83 ASN A O 1
ATOM 659 N N . GLN A 1 84 ? 9.288 -10.666 1.195 1.00 81.50 84 GLN A N 1
ATOM 660 C CA . GLN A 1 84 ? 10.708 -10.670 1.532 1.00 81.50 84 GLN A CA 1
ATOM 661 C C . GLN A 1 84 ? 10.856 -10.612 3.061 1.00 81.50 84 GLN A C 1
ATOM 663 O O . GLN A 1 84 ? 10.379 -9.629 3.643 1.00 81.50 84 GLN A O 1
ATOM 668 N N . PRO A 1 85 ? 11.422 -11.656 3.701 1.00 65.25 85 PRO A N 1
ATOM 669 C CA . PRO A 1 85 ? 11.658 -11.702 5.144 1.00 65.25 85 PRO A CA 1
ATOM 670 C C . PRO A 1 85 ? 12.798 -10.782 5.598 1.00 65.25 85 PRO A C 1
ATOM 672 O O . PRO A 1 85 ? 13.721 -10.523 4.792 1.00 65.25 85 PRO A O 1
#

Radius of gyration: 15.0 Å; chains: 1; bounding box: 29×28×46 Å

Secondary structure (DSSP, 8-state):
--GGG-------PPPPTT--------EEEEEES--B---HHHHHHHHTTT----S-B-SSTT-TTTTEEEEETTSS-EEE--S--

Foldseek 3Di:
DPPPPDDDDDDDDADDPPPDDDDDFDQPDKDFLQKDADPPVVQVVCVVVVHHDDRIDGRDLPDQQHGMWTDTHPDPDIDGDGSPD

Sequence (85 aa):
VEKNGKARRYGVGTGKPGFEWSGTHKITNKREWPDWRPPAQMIKREAAKGRYLPTYLAGGAENPLGARALYLGTTEYRIHGTNQP

pLDDT: mean 93.76, std 5.45, range [65.25, 98.12]